Protein AF-A0A535EKN7-F1 (afdb_monomer)

pLDDT: mean 94.99, std 4.55, range [72.5, 98.69]

Mean predicted aligned error: 3.41 Å

Radius of gyration: 17.02 Å; Cα contacts (8 Å, |Δi|>4): 225; chains: 1; bounding box: 40×31×50 Å

Sequence (160 aa):
MCTLQLDAIQGAIDEDFSFVPDDPDANDTFAARSEDVGLSWTLGHVVVHTTASSEESAALALTLARGLAIDGRSRYEVPWERATSAGFARRRIEESRRMRLSMLAAWPEQPHLENFYSPFEDRPAMNAVGRFLSGLAHDTSHLEQMRKIMVQARRRRSAA

Solvent-accessible surface area (backbone atoms only — not comparable to full-atom values): 8686 Å² total; per-residue (Å²): 107,57,65,61,54,52,59,47,52,59,92,55,49,40,69,48,23,68,38,69,47,95,47,95,81,36,67,40,91,79,44,96,44,84,84,47,20,64,48,40,69,22,50,17,34,54,51,32,51,38,39,23,51,29,41,29,22,22,53,52,13,35,40,15,20,71,61,43,83,89,75,88,83,77,65,69,66,62,66,41,90,72,28,46,31,43,70,51,48,53,51,51,43,51,49,38,47,53,52,35,52,51,36,60,70,65,42,51,98,78,48,32,65,86,35,66,48,55,97,47,95,91,47,79,66,34,23,18,67,52,35,35,50,51,16,55,53,51,42,55,71,47,49,59,54,46,39,53,42,46,53,52,44,52,52,53,60,77,73,106

Secondary structure (DSSP, 8-state):
-HHHHHHHTTT--THHHH-----TT---TT-SSGGGTTPPPPHHHHHHHHHHHHHHHHHHHHHHHTTPPP-S-------GGG--SHHHHHHHHHHHHHHHHHHHHTS-SS--TT--B-SSTTSPPB-HHHHHHHHHHHHHHHHHHHHHHHHHHHHHHHT-

Structure (mmCIF, N/CA/C/O backbone):
data_AF-A0A535EKN7-F1
#
_entry.id   AF-A0A535EKN7-F1
#
loop_
_atom_site.group_PDB
_atom_site.id
_atom_site.type_symbol
_atom_site.label_atom_id
_atom_site.label_alt_id
_atom_site.label_comp_id
_atom_site.label_asym_id
_atom_site.label_entity_id
_atom_site.label_seq_id
_atom_site.pdbx_PDB_ins_code
_atom_site.Cartn_x
_atom_site.Cartn_y
_atom_site.Cartn_z
_atom_site.occupancy
_atom_site.B_iso_or_equiv
_atom_site.auth_seq_id
_atom_site.auth_comp_id
_atom_site.auth_asym_id
_atom_site.auth_atom_id
_atom_site.pdbx_PDB_model_num
ATOM 1 N N . MET A 1 1 ? -0.877 -9.099 -0.427 1.00 93.69 1 MET A N 1
ATOM 2 C CA . MET A 1 1 ? -0.984 -7.904 0.441 1.00 93.69 1 MET A CA 1
ATOM 3 C C . MET A 1 1 ? -2.414 -7.468 0.696 1.00 93.69 1 MET A C 1
ATOM 5 O O . MET A 1 1 ? -2.826 -7.559 1.839 1.00 93.69 1 MET A O 1
ATOM 9 N N . CYS A 1 2 ? -3.205 -7.087 -0.313 1.00 97.31 2 CYS A N 1
ATOM 10 C CA . CYS A 1 2 ? -4.580 -6.613 -0.083 1.00 97.31 2 CYS A CA 1
ATOM 11 C C . CYS A 1 2 ? -5.478 -7.593 0.697 1.00 97.31 2 CYS A C 1
ATOM 13 O O . CYS A 1 2 ? -6.316 -7.148 1.463 1.00 97.31 2 CYS A O 1
ATOM 15 N N . THR A 1 3 ? -5.317 -8.914 0.540 1.00 98.19 3 THR A N 1
ATOM 16 C CA . THR A 1 3 ? -6.025 -9.904 1.381 1.00 98.19 3 THR A CA 1
ATOM 17 C C . THR A 1 3 ? -5.706 -9.714 2.863 1.00 98.19 3 THR A C 1
ATOM 19 O O . THR A 1 3 ? -6.617 -9.535 3.655 1.00 98.19 3 THR A O 1
ATOM 22 N N . LEU A 1 4 ? -4.422 -9.602 3.219 1.00 98.25 4 LEU A N 1
ATOM 23 C CA . LEU A 1 4 ? -3.995 -9.371 4.602 1.00 98.25 4 LEU A CA 1
ATOM 24 C C . LEU A 1 4 ? -4.519 -8.042 5.165 1.00 98.25 4 LEU A C 1
ATOM 26 O O . LEU A 1 4 ? -4.825 -7.963 6.349 1.00 98.25 4 LEU A O 1
ATOM 30 N N . GLN A 1 5 ? -4.631 -7.004 4.330 1.00 98.19 5 GLN A N 1
ATOM 31 C CA . GLN A 1 5 ? -5.227 -5.725 4.730 1.00 98.19 5 GLN A CA 1
ATOM 32 C C . GLN A 1 5 ? -6.730 -5.864 5.006 1.00 98.19 5 GLN A C 1
ATOM 34 O O . GLN A 1 5 ? -7.214 -5.323 5.996 1.00 98.19 5 GLN A O 1
ATOM 39 N N . LEU A 1 6 ? -7.465 -6.606 4.167 1.00 98.56 6 LEU A N 1
ATOM 40 C CA . LEU A 1 6 ? -8.886 -6.895 4.396 1.00 98.56 6 LEU A CA 1
ATOM 41 C C . LEU A 1 6 ? -9.096 -7.726 5.664 1.00 98.56 6 LEU A C 1
ATOM 43 O O . LEU A 1 6 ? -9.994 -7.414 6.444 1.00 98.56 6 LEU A O 1
ATOM 47 N N . ASP A 1 7 ? -8.241 -8.723 5.894 1.00 98.44 7 ASP A N 1
ATOM 48 C CA . ASP A 1 7 ? -8.261 -9.544 7.106 1.00 98.44 7 ASP A CA 1
ATOM 49 C C . ASP A 1 7 ? -7.974 -8.690 8.350 1.00 98.44 7 ASP A C 1
ATOM 51 O O . ASP A 1 7 ? -8.643 -8.825 9.375 1.00 98.44 7 ASP A O 1
ATOM 55 N N . ALA A 1 8 ? -7.026 -7.747 8.259 1.00 98.06 8 ALA A N 1
ATOM 56 C CA . ALA A 1 8 ? -6.713 -6.832 9.355 1.00 98.06 8 ALA A CA 1
ATOM 57 C C . ALA A 1 8 ? -7.923 -5.977 9.765 1.00 98.06 8 ALA A C 1
ATOM 59 O O . ALA A 1 8 ? -8.106 -5.736 10.955 1.00 98.06 8 ALA A O 1
ATOM 60 N N . ILE A 1 9 ? -8.775 -5.577 8.813 1.00 97.62 9 ILE A N 1
ATOM 61 C CA . ILE A 1 9 ? -10.002 -4.795 9.065 1.00 97.62 9 ILE A CA 1
ATOM 62 C C . ILE A 1 9 ? -11.269 -5.660 9.159 1.00 97.62 9 ILE A C 1
ATOM 64 O O . ILE A 1 9 ? -12.401 -5.165 9.051 1.00 97.62 9 ILE A O 1
ATOM 68 N N . GLN A 1 10 ? -11.118 -6.971 9.340 1.00 97.44 10 GLN A N 1
ATOM 69 C CA . GLN A 1 10 ? -12.256 -7.864 9.496 1.00 97.44 10 GLN A CA 1
ATOM 70 C C . GLN A 1 10 ? -13.043 -7.514 10.770 1.00 97.44 10 GLN A C 1
ATOM 72 O O . GLN A 1 10 ? -12.485 -7.329 11.857 1.00 97.44 10 GLN A O 1
ATOM 77 N N . GLY A 1 11 ? -14.367 -7.407 10.631 1.00 96.50 11 GLY A N 1
ATOM 78 C CA . GLY A 1 11 ? -15.257 -6.993 11.721 1.00 96.50 11 GLY A CA 1
ATOM 79 C C . GLY A 1 11 ? -15.118 -5.522 12.131 1.00 96.50 11 GLY A C 1
ATOM 80 O O . GLY A 1 11 ? -15.620 -5.150 13.192 1.00 96.50 11 GLY A O 1
ATOM 81 N N . ALA A 1 12 ? -14.428 -4.702 11.328 1.00 97.62 12 ALA A N 1
ATOM 82 C CA . ALA A 1 12 ? -14.416 -3.259 11.518 1.00 97.62 12 ALA A CA 1
ATOM 83 C C . ALA A 1 12 ? -15.781 -2.642 11.171 1.00 97.62 12 ALA A C 1
ATOM 85 O O . ALA A 1 12 ? -16.397 -3.034 10.165 1.00 97.62 12 ALA A O 1
ATOM 86 N N . ILE A 1 13 ? -16.205 -1.685 11.995 1.00 97.44 13 ILE A N 1
ATOM 87 C CA . ILE A 1 13 ? -17.393 -0.831 11.825 1.00 97.44 13 ILE A CA 1
ATOM 88 C C . ILE A 1 13 ? -16.954 0.601 11.505 1.00 97.44 13 ILE A C 1
ATOM 90 O O . ILE A 1 13 ? -15.766 0.909 11.584 1.00 97.44 13 ILE A O 1
ATOM 94 N N . ASP A 1 14 ? -17.884 1.475 11.131 1.00 97.75 14 ASP A N 1
ATOM 95 C CA . ASP A 1 14 ? -17.553 2.820 10.645 1.00 97.75 14 ASP A CA 1
ATOM 96 C C . ASP A 1 14 ? -16.847 3.676 11.712 1.00 97.75 14 ASP A C 1
ATOM 98 O O . ASP A 1 14 ? -15.867 4.359 11.415 1.00 97.75 14 ASP A O 1
ATOM 102 N N . GLU A 1 15 ? -17.241 3.553 12.977 1.00 96.62 15 GLU A N 1
ATOM 103 C CA . GLU A 1 15 ? -16.629 4.254 14.109 1.00 96.62 15 GLU A CA 1
ATOM 104 C C . GLU A 1 15 ? -15.150 3.887 14.329 1.00 96.62 15 GLU A C 1
ATOM 106 O O . GLU A 1 15 ? -14.392 4.688 14.878 1.00 96.62 15 GLU A O 1
ATOM 111 N N . ASP A 1 16 ? -14.701 2.710 13.875 1.00 97.06 16 ASP A N 1
ATOM 112 C CA . ASP A 1 16 ? -13.291 2.309 13.983 1.00 97.06 16 ASP A CA 1
ATOM 113 C C . ASP A 1 16 ? -12.390 3.116 13.030 1.00 97.06 16 ASP A C 1
ATOM 115 O O . ASP A 1 16 ? -11.184 3.219 13.252 1.00 97.06 16 ASP A O 1
ATOM 119 N N . PHE A 1 17 ? -12.956 3.686 11.959 1.00 96.44 17 PHE A N 1
ATOM 120 C CA . PHE A 1 17 ? -12.209 4.431 10.939 1.00 96.44 17 PHE A CA 1
ATOM 121 C C . PHE A 1 17 ? -12.016 5.907 11.285 1.00 96.44 17 PHE A C 1
ATOM 123 O O . PHE A 1 17 ? -11.083 6.532 10.781 1.00 96.44 17 PHE A O 1
ATOM 130 N N . SER A 1 18 ? -12.868 6.452 12.153 1.00 91.88 18 SER A N 1
ATOM 131 C CA . SER A 1 18 ? -12.743 7.803 12.712 1.00 91.88 18 SER A CA 1
ATOM 132 C C . SER A 1 18 ? -12.115 7.818 14.110 1.00 91.88 18 SER A C 1
ATOM 134 O O . SER A 1 18 ? -11.772 8.884 14.619 1.00 91.88 18 SER A O 1
ATOM 136 N N . PHE A 1 19 ? -11.930 6.651 14.733 1.00 94.31 19 PHE A N 1
ATOM 137 C CA . PHE A 1 19 ? -11.179 6.515 15.975 1.00 94.31 19 PHE A CA 1
ATOM 138 C C . PHE A 1 19 ? -9.704 6.896 15.777 1.00 94.31 19 PHE A C 1
ATOM 140 O O . PHE A 1 19 ? -9.007 6.335 14.930 1.00 94.31 19 PHE A O 1
ATOM 147 N N . VAL A 1 20 ? -9.239 7.835 16.602 1.00 95.44 20 VAL A N 1
ATOM 148 C CA . VAL A 1 20 ? -7.828 8.216 16.707 1.00 95.44 20 VAL A CA 1
ATOM 149 C C . VAL A 1 20 ? -7.159 7.281 17.723 1.00 95.44 20 VAL A C 1
ATOM 151 O O . VAL A 1 20 ? -7.564 7.298 18.889 1.00 95.44 20 VAL A O 1
ATOM 154 N N . PRO A 1 21 ? -6.203 6.434 17.304 1.00 95.81 21 PRO A N 1
ATOM 155 C CA . PRO A 1 21 ? -5.497 5.532 18.207 1.00 95.81 21 PRO A CA 1
ATOM 156 C C . PRO A 1 21 ? -4.515 6.300 19.095 1.00 95.81 21 PRO A C 1
ATOM 158 O O . PRO A 1 21 ? -4.049 7.375 18.730 1.00 95.81 21 PRO A O 1
ATOM 161 N N . ASP A 1 22 ? -4.156 5.706 20.229 1.00 94.88 22 ASP A N 1
ATOM 162 C CA . ASP A 1 22 ? -2.976 6.123 20.980 1.00 94.88 22 ASP A CA 1
ATOM 163 C C . ASP A 1 22 ? -1.726 5.593 20.262 1.00 94.88 22 ASP A C 1
ATOM 165 O O . ASP A 1 22 ? -1.551 4.374 20.116 1.00 94.88 22 ASP A O 1
ATOM 169 N N . ASP A 1 23 ? -0.912 6.515 19.752 1.00 93.06 23 ASP A N 1
ATOM 170 C CA . ASP A 1 23 ? 0.352 6.255 19.065 1.00 93.06 23 ASP A CA 1
ATOM 171 C C . ASP A 1 23 ? 1.377 7.322 19.494 1.00 93.06 23 ASP A C 1
ATOM 173 O O . ASP A 1 23 ? 1.467 8.374 18.854 1.00 93.06 23 ASP A O 1
ATOM 177 N N . PRO A 1 24 ? 2.111 7.102 20.603 1.00 90.75 24 PRO A N 1
ATOM 178 C CA . PRO A 1 24 ? 3.064 8.078 21.136 1.00 90.75 24 PRO A CA 1
ATOM 179 C C . PRO A 1 24 ? 4.279 8.292 20.225 1.00 90.75 24 PRO A C 1
ATOM 181 O O . PRO A 1 24 ? 4.994 9.278 20.390 1.00 90.75 24 PRO A O 1
ATOM 184 N N . ASP A 1 25 ? 4.499 7.387 19.268 1.00 89.94 25 ASP A N 1
ATOM 185 C CA . ASP A 1 25 ? 5.594 7.444 18.304 1.00 89.94 25 ASP A CA 1
ATOM 186 C C . ASP A 1 25 ? 5.158 8.086 16.969 1.00 89.94 25 ASP A C 1
ATOM 188 O O . ASP A 1 25 ? 5.925 8.083 16.001 1.00 89.94 25 ASP A O 1
ATOM 192 N N . ALA A 1 26 ? 3.937 8.637 16.892 1.00 90.38 26 ALA A N 1
ATOM 193 C CA . ALA A 1 26 ? 3.419 9.289 15.693 1.00 90.38 26 ALA A CA 1
ATOM 194 C C . ALA A 1 26 ? 4.314 10.467 15.269 1.00 90.38 26 ALA A C 1
ATOM 196 O O . ALA A 1 26 ? 4.426 11.478 15.963 1.00 90.38 26 ALA A O 1
ATOM 197 N N . ASN A 1 27 ? 4.959 10.322 14.111 1.00 91.00 27 ASN A N 1
ATOM 198 C CA . ASN A 1 27 ? 5.859 11.318 13.544 1.00 91.00 27 ASN A CA 1
ATOM 199 C C . ASN A 1 27 ? 5.927 11.172 12.014 1.00 91.00 27 ASN A C 1
ATOM 201 O O . ASN A 1 27 ? 6.823 10.517 11.474 1.00 91.00 27 ASN A O 1
ATOM 205 N N . ASP A 1 28 ? 4.970 11.769 11.308 1.00 88.31 28 ASP A N 1
ATOM 206 C CA . ASP A 1 28 ? 4.970 11.854 9.850 1.00 88.31 28 ASP A CA 1
ATOM 207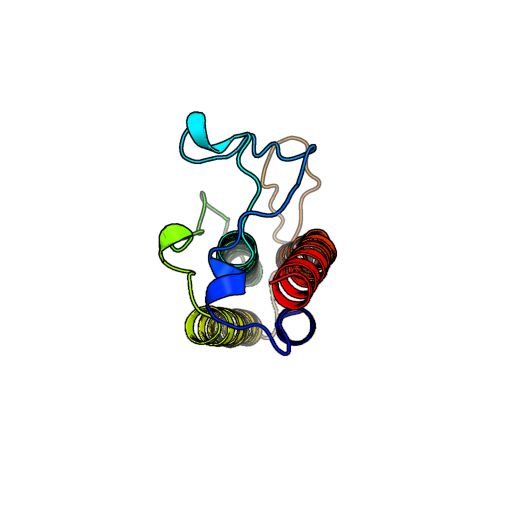 C C . ASP A 1 28 ? 5.695 13.121 9.380 1.00 88.31 28 ASP A C 1
ATOM 209 O O . ASP A 1 28 ? 5.107 14.185 9.183 1.00 88.31 28 ASP A O 1
ATOM 213 N N . THR A 1 29 ? 7.001 13.001 9.145 1.00 87.31 29 THR A N 1
ATOM 214 C CA . THR A 1 29 ? 7.830 14.098 8.618 1.00 87.31 29 THR A CA 1
ATOM 215 C C . THR A 1 29 ? 7.461 14.524 7.193 1.00 87.31 29 THR A C 1
ATOM 217 O O . THR A 1 29 ? 8.007 15.509 6.696 1.00 87.31 29 THR A O 1
ATOM 220 N N . PHE A 1 30 ? 6.578 13.785 6.516 1.00 83.56 30 PHE A N 1
ATOM 221 C CA . PHE A 1 30 ? 6.114 14.060 5.156 1.00 83.56 30 PHE A CA 1
ATOM 222 C C . PHE A 1 30 ? 4.654 14.521 5.105 1.00 83.56 30 PHE A C 1
ATOM 224 O O . PHE A 1 30 ? 4.087 14.612 4.010 1.00 83.56 30 PHE A O 1
ATOM 231 N N . ALA A 1 31 ? 4.063 14.836 6.260 1.00 83.94 31 ALA A N 1
ATOM 232 C CA . ALA A 1 31 ? 2.699 15.319 6.353 1.00 83.94 31 ALA A CA 1
ATOM 233 C C . ALA A 1 31 ? 2.475 16.555 5.464 1.00 83.94 31 ALA A C 1
ATOM 235 O O . ALA A 1 31 ? 3.306 17.463 5.386 1.00 83.94 31 ALA A O 1
ATOM 236 N N . ALA A 1 32 ? 1.315 16.612 4.803 1.00 83.06 32 ALA A N 1
ATOM 237 C CA . ALA A 1 32 ? 0.970 17.722 3.911 1.00 83.06 32 ALA A CA 1
ATOM 238 C C . ALA A 1 32 ? 0.848 19.065 4.653 1.00 83.06 32 ALA A C 1
ATOM 240 O O . ALA A 1 32 ? 1.059 20.124 4.060 1.00 83.06 32 ALA A O 1
ATOM 241 N N . ARG A 1 33 ? 0.507 19.021 5.945 1.00 85.62 33 ARG A N 1
ATOM 242 C CA . ARG A 1 33 ? 0.433 20.180 6.836 1.00 85.62 33 ARG A CA 1
ATOM 243 C C . ARG A 1 33 ? 1.344 19.948 8.033 1.00 85.62 33 ARG A C 1
ATOM 245 O O . ARG A 1 33 ? 1.367 18.857 8.592 1.00 85.62 33 ARG A O 1
ATOM 252 N N . SER A 1 34 ? 2.041 20.991 8.477 1.00 87.44 34 SER A N 1
ATOM 253 C CA . SER A 1 34 ? 2.949 20.903 9.630 1.00 87.44 34 SER A CA 1
ATOM 254 C C . SER A 1 34 ? 2.240 20.535 10.938 1.00 87.44 34 SER A C 1
ATOM 256 O O . SER A 1 34 ? 2.854 19.957 11.825 1.00 87.44 34 SER A O 1
ATOM 258 N N . GLU A 1 35 ? 0.953 20.864 11.060 1.00 87.69 35 GLU A N 1
ATOM 259 C CA . GLU A 1 35 ? 0.115 20.500 12.210 1.00 87.69 35 GLU A CA 1
ATOM 260 C C . GLU A 1 35 ? -0.195 18.996 12.290 1.00 87.69 35 GLU A C 1
ATOM 262 O O . GLU A 1 35 ? -0.484 18.497 13.374 1.00 87.69 35 GLU A O 1
ATOM 267 N N . ASP A 1 36 ? -0.071 18.265 11.177 1.00 86.81 36 ASP A N 1
ATOM 268 C CA . ASP A 1 36 ? -0.387 16.835 11.101 1.00 86.81 36 ASP A CA 1
ATOM 269 C C . ASP A 1 36 ? 0.825 15.932 11.403 1.00 86.81 36 ASP A C 1
ATOM 271 O O . ASP A 1 36 ? 0.670 14.718 11.490 1.00 86.81 36 ASP A O 1
ATOM 275 N N . VAL A 1 37 ? 2.031 16.487 11.586 1.00 89.00 37 VAL A N 1
ATOM 276 C CA . VAL A 1 37 ? 3.267 15.695 11.772 1.00 89.00 37 VAL A CA 1
ATOM 277 C C . VAL A 1 37 ? 3.166 14.751 12.975 1.00 89.00 37 VAL A C 1
ATOM 279 O O . VAL A 1 37 ? 3.552 13.592 12.883 1.00 89.00 37 VAL A O 1
ATOM 282 N N . GLY A 1 38 ? 2.619 15.222 14.098 1.00 89.69 38 GLY A N 1
ATOM 283 C CA . GLY A 1 38 ? 2.426 14.412 15.309 1.00 89.69 38 GLY A CA 1
ATOM 284 C C . GLY A 1 38 ? 1.079 13.687 15.376 1.00 89.69 38 GLY A C 1
ATOM 285 O O . GLY A 1 38 ? 0.698 13.212 16.444 1.00 89.69 38 GLY A O 1
ATOM 286 N N . LEU A 1 39 ? 0.302 13.669 14.287 1.00 90.44 39 LEU A N 1
ATOM 287 C CA . LEU A 1 39 ? -1.047 13.115 14.292 1.00 90.44 39 LEU A CA 1
ATOM 288 C C . LEU A 1 39 ? -1.000 11.587 14.233 1.00 90.44 39 LEU A C 1
ATOM 290 O O . LEU A 1 39 ? -0.517 11.002 13.265 1.00 90.44 39 LEU A O 1
ATOM 294 N N . SER A 1 40 ? -1.579 10.928 15.236 1.00 94.88 40 SER A N 1
ATOM 295 C CA . SER A 1 40 ? -1.789 9.481 15.206 1.00 94.88 40 SER A CA 1
ATOM 296 C C . SER A 1 40 ? -2.747 9.115 14.070 1.00 94.88 40 SER A C 1
ATOM 298 O O . SER A 1 40 ? -3.888 9.582 14.006 1.00 94.88 40 SER A O 1
ATOM 300 N N . TRP A 1 41 ? -2.287 8.277 13.145 1.00 96.31 41 TRP A N 1
ATOM 301 C CA . TRP A 1 41 ? -3.067 7.917 11.964 1.00 96.31 41 TRP A CA 1
ATOM 302 C C . TRP A 1 41 ? -4.265 7.040 12.323 1.00 96.31 41 TRP A C 1
ATOM 304 O O . TRP A 1 41 ? -4.123 5.981 12.935 1.00 96.31 41 TRP A O 1
ATOM 314 N N . THR A 1 42 ? -5.456 7.441 11.878 1.00 97.12 42 THR A N 1
ATOM 315 C CA . THR A 1 42 ? -6.647 6.589 11.963 1.00 97.12 42 THR A CA 1
ATOM 316 C C . THR A 1 42 ? -6.514 5.376 11.043 1.00 97.12 42 THR A C 1
ATOM 318 O O . THR A 1 42 ? -5.702 5.354 10.112 1.00 97.12 42 THR A O 1
ATOM 321 N N . LEU A 1 43 ? -7.373 4.369 11.231 1.00 97.75 43 LEU A N 1
ATOM 322 C CA . LEU A 1 43 ? -7.415 3.227 10.316 1.00 97.75 43 LEU A CA 1
ATOM 323 C C . LEU A 1 43 ? -7.686 3.663 8.865 1.00 97.75 43 LEU A C 1
ATOM 325 O O . LEU A 1 43 ? -7.110 3.101 7.932 1.00 97.75 43 LEU A O 1
ATOM 329 N N . GLY A 1 44 ? -8.534 4.680 8.677 1.00 97.44 44 GLY A N 1
ATOM 330 C CA . GLY A 1 44 ? -8.816 5.272 7.372 1.00 97.44 44 GLY A CA 1
ATOM 331 C C . GLY A 1 44 ? -7.577 5.871 6.715 1.00 97.44 44 GLY A C 1
ATOM 332 O O . GLY A 1 44 ? -7.327 5.605 5.537 1.00 97.44 44 GLY A O 1
ATOM 333 N N . HIS A 1 45 ? -6.774 6.604 7.490 1.00 97.06 45 HIS A N 1
ATOM 334 C CA . HIS A 1 45 ? -5.520 7.196 7.029 1.00 97.06 45 HIS A CA 1
ATOM 335 C C . HIS A 1 45 ? -4.542 6.118 6.545 1.00 97.06 45 HIS A C 1
ATOM 337 O O . HIS A 1 45 ? -4.099 6.152 5.397 1.00 97.06 45 HIS A O 1
ATOM 343 N N . VAL A 1 46 ? -4.303 5.077 7.350 1.00 97.38 46 VAL A N 1
ATOM 344 C CA . VAL A 1 46 ? -3.403 3.978 6.955 1.00 97.38 46 VAL A CA 1
ATOM 345 C C . VAL A 1 46 ? -3.871 3.303 5.653 1.00 97.38 46 VAL A C 1
ATOM 347 O O . VAL A 1 46 ? -3.054 2.957 4.795 1.00 97.38 46 VAL A O 1
ATOM 350 N N . VAL A 1 47 ? -5.185 3.134 5.457 1.00 98.00 47 VAL A N 1
ATOM 351 C CA . VAL A 1 47 ? -5.740 2.533 4.231 1.00 98.00 47 VAL A CA 1
ATOM 352 C C . VAL A 1 47 ? -5.482 3.399 2.998 1.00 98.00 47 VAL A C 1
ATOM 354 O O . VAL A 1 47 ? -5.014 2.873 1.984 1.00 98.00 47 VAL A O 1
ATOM 357 N N . VAL A 1 48 ? -5.771 4.704 3.040 1.00 97.38 48 VAL A N 1
ATOM 358 C CA . VAL A 1 48 ? -5.553 5.572 1.866 1.00 97.38 48 VAL A CA 1
ATOM 359 C C . VAL A 1 48 ? -4.068 5.715 1.538 1.00 97.38 48 VAL A C 1
ATOM 361 O O . VAL A 1 48 ? -3.703 5.646 0.363 1.00 97.38 48 VAL A O 1
ATOM 364 N N . HIS A 1 49 ? -3.217 5.770 2.561 1.00 96.88 49 HIS A N 1
ATOM 365 C CA . HIS A 1 49 ? -1.775 5.893 2.408 1.00 96.88 49 HIS A CA 1
ATOM 366 C C . HIS A 1 49 ? -1.134 4.667 1.756 1.00 96.88 49 HIS A C 1
ATOM 368 O O . HIS A 1 49 ? -0.399 4.762 0.765 1.00 96.88 49 HIS A O 1
ATOM 374 N N . THR A 1 50 ? -1.422 3.481 2.298 1.00 97.38 50 THR A N 1
ATOM 375 C CA . THR A 1 50 ? -0.842 2.226 1.802 1.00 97.38 50 THR A CA 1
ATOM 376 C C . THR A 1 50 ? -1.301 1.925 0.380 1.00 97.38 50 THR A C 1
ATOM 378 O O . THR A 1 50 ? -0.480 1.607 -0.483 1.00 97.38 50 THR A O 1
ATOM 381 N N . THR A 1 51 ? -2.593 2.110 0.093 1.00 97.94 51 THR A N 1
ATOM 382 C CA . THR A 1 51 ? -3.136 1.896 -1.254 1.00 97.94 51 THR A CA 1
ATOM 383 C C . THR A 1 51 ? -2.520 2.848 -2.282 1.00 97.94 51 THR A C 1
ATOM 385 O O . THR A 1 51 ? -2.032 2.374 -3.310 1.00 97.94 51 THR A O 1
ATOM 388 N N . ALA A 1 52 ? -2.417 4.148 -1.982 1.00 97.56 52 ALA A N 1
ATOM 389 C CA . ALA A 1 52 ? -1.786 5.126 -2.872 1.00 97.56 52 ALA A CA 1
ATOM 390 C C . ALA A 1 52 ? -0.290 4.838 -3.111 1.00 97.56 52 ALA A C 1
ATOM 392 O O . ALA A 1 52 ? 0.193 4.897 -4.244 1.00 97.56 52 ALA A O 1
ATOM 393 N N . SER A 1 53 ? 0.450 4.473 -2.060 1.00 96.56 53 SER A N 1
ATOM 394 C CA . SER A 1 53 ? 1.884 4.151 -2.144 1.00 96.56 53 SER A CA 1
ATOM 395 C C . SER A 1 53 ? 2.162 2.910 -3.000 1.00 96.56 53 SER A C 1
ATOM 397 O O . SER A 1 53 ? 3.109 2.874 -3.799 1.00 96.56 53 SER A O 1
ATOM 399 N N . SER A 1 54 ? 1.325 1.884 -2.859 1.00 97.38 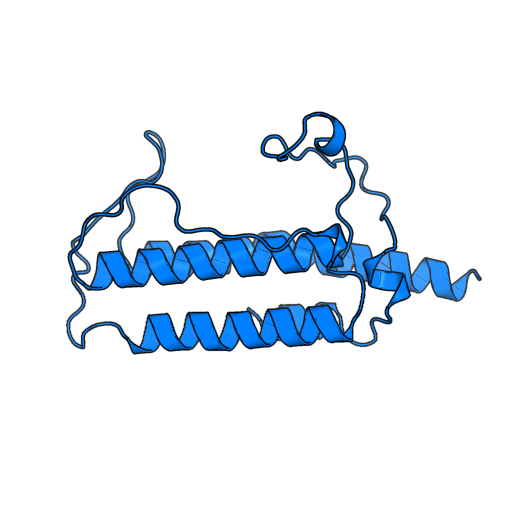54 SER A N 1
ATOM 400 C CA . SER A 1 54 ? 1.431 0.654 -3.640 1.00 97.38 54 SER A CA 1
ATOM 401 C C . SER A 1 54 ? 0.995 0.822 -5.093 1.00 97.38 54 SER A C 1
ATOM 403 O O . SER A 1 54 ? 1.587 0.207 -5.980 1.00 97.38 54 SER A O 1
ATOM 405 N N . GLU A 1 55 ? -0.008 1.656 -5.357 1.00 98.31 55 GLU A N 1
ATOM 406 C CA . GLU A 1 55 ? -0.434 1.996 -6.719 1.00 98.31 55 GLU A CA 1
ATOM 407 C C . GLU A 1 55 ? 0.634 2.777 -7.473 1.00 98.31 55 GLU A C 1
ATOM 409 O O . GLU A 1 55 ? 0.970 2.398 -8.592 1.00 98.31 55 GLU A O 1
ATOM 414 N N . GLU A 1 56 ? 1.232 3.793 -6.847 1.00 97.50 56 GLU A N 1
ATOM 415 C CA . GLU A 1 56 ? 2.376 4.508 -7.423 1.00 97.50 56 GLU A CA 1
ATOM 416 C C . GLU A 1 56 ? 3.520 3.536 -7.733 1.00 97.50 56 GLU A C 1
ATOM 418 O O . GLU A 1 56 ? 4.107 3.567 -8.813 1.00 97.50 56 GLU A O 1
ATOM 423 N N . SER A 1 57 ? 3.828 2.629 -6.803 1.00 97.31 57 SER A N 1
ATOM 424 C CA . SER A 1 57 ? 4.886 1.638 -7.012 1.00 97.31 57 SER A CA 1
ATOM 425 C C . SER A 1 57 ? 4.589 0.720 -8.202 1.00 97.31 57 SER A C 1
ATOM 427 O O . SER A 1 57 ? 5.494 0.435 -8.984 1.00 97.31 57 SER A O 1
ATOM 429 N N . ALA A 1 58 ? 3.336 0.297 -8.384 1.00 98.19 58 ALA A N 1
ATOM 430 C CA . ALA A 1 58 ? 2.926 -0.516 -9.527 1.00 98.19 58 ALA A CA 1
ATOM 431 C C . ALA A 1 58 ? 2.959 0.262 -10.854 1.00 98.19 58 ALA A C 1
ATOM 433 O O . ALA A 1 58 ? 3.425 -0.275 -11.860 1.00 98.19 58 ALA A O 1
ATOM 434 N N . ALA A 1 59 ? 2.527 1.526 -10.853 1.00 97.81 59 ALA A N 1
ATOM 435 C CA . ALA A 1 59 ? 2.553 2.390 -12.030 1.00 97.81 59 ALA A CA 1
ATOM 436 C C . ALA A 1 59 ? 3.991 2.653 -12.500 1.00 97.81 59 ALA A C 1
ATOM 438 O O . ALA A 1 59 ? 4.314 2.463 -13.670 1.00 97.81 59 ALA A O 1
ATOM 439 N N . LEU A 1 60 ? 4.882 3.006 -11.572 1.00 97.44 60 LEU A N 1
ATOM 440 C CA . LEU A 1 60 ? 6.295 3.228 -11.870 1.00 97.44 60 LEU A CA 1
ATOM 441 C C . LEU A 1 60 ? 7.002 1.943 -12.318 1.00 97.44 60 LEU A C 1
ATOM 443 O O . LEU A 1 60 ? 7.839 1.981 -13.217 1.00 97.44 60 LEU A O 1
ATOM 447 N N . ALA A 1 61 ? 6.644 0.795 -11.740 1.00 97.81 61 ALA A N 1
ATOM 448 C CA . ALA A 1 61 ? 7.169 -0.489 -12.184 1.00 97.81 61 ALA A CA 1
ATOM 449 C C . ALA A 1 61 ? 6.759 -0.820 -13.629 1.00 97.81 61 ALA A C 1
ATOM 451 O O . ALA A 1 61 ? 7.595 -1.277 -14.405 1.00 97.81 61 ALA A O 1
ATOM 452 N N . LEU A 1 62 ? 5.510 -0.533 -14.016 1.00 98.25 62 LEU A N 1
ATOM 453 C CA . LEU A 1 62 ? 5.054 -0.658 -15.404 1.00 98.25 62 LEU A CA 1
ATOM 454 C C . LEU A 1 62 ? 5.840 0.270 -16.348 1.00 98.25 62 LEU A C 1
ATOM 456 O O . LEU A 1 62 ? 6.243 -0.164 -17.426 1.00 98.25 62 LEU A O 1
ATOM 460 N N . THR A 1 63 ? 6.098 1.519 -15.949 1.00 98.00 63 THR A N 1
ATOM 461 C CA . THR A 1 63 ? 6.938 2.453 -16.722 1.00 98.00 63 THR A CA 1
ATOM 462 C C . THR A 1 63 ? 8.330 1.870 -16.974 1.00 98.00 63 THR A C 1
ATOM 464 O O . THR A 1 63 ? 8.770 1.805 -18.124 1.00 98.00 63 THR A O 1
ATOM 467 N N . LEU A 1 64 ? 8.986 1.359 -15.926 1.00 98.06 64 LEU A N 1
ATOM 468 C CA . LEU A 1 64 ? 10.308 0.739 -16.045 1.00 98.06 64 LEU A CA 1
ATOM 469 C C . LEU A 1 64 ? 10.287 -0.509 -16.929 1.00 98.06 64 LEU A C 1
ATOM 471 O O . LEU A 1 64 ? 11.158 -0.653 -17.784 1.00 98.06 64 LEU A O 1
ATOM 475 N N . ALA A 1 65 ? 9.278 -1.375 -16.771 1.00 98.50 65 ALA A N 1
ATOM 476 C CA . ALA A 1 65 ? 9.125 -2.606 -17.550 1.00 98.50 65 ALA A CA 1
ATOM 477 C C . ALA A 1 65 ? 9.003 -2.338 -19.059 1.00 98.50 65 ALA A C 1
ATOM 479 O O . ALA A 1 65 ? 9.393 -3.176 -19.869 1.00 98.50 65 ALA A O 1
ATOM 480 N N . ARG A 1 66 ? 8.505 -1.155 -19.440 1.00 98.00 66 ARG A N 1
ATOM 481 C CA . ARG A 1 66 ? 8.418 -0.678 -20.828 1.00 98.00 66 ARG A CA 1
ATOM 482 C C . ARG A 1 66 ? 9.693 0.013 -21.330 1.00 98.00 66 ARG A C 1
ATOM 484 O O . ARG A 1 66 ? 9.688 0.528 -22.442 1.00 98.00 66 ARG A O 1
ATOM 491 N N . GLY A 1 67 ? 10.758 0.046 -20.528 1.00 97.44 67 GLY A N 1
ATOM 492 C CA . GLY A 1 67 ? 12.037 0.665 -20.889 1.00 97.44 67 GLY A CA 1
ATOM 493 C C . GLY A 1 67 ? 12.038 2.193 -20.810 1.00 97.44 67 GLY A C 1
ATOM 494 O O . GLY A 1 67 ? 12.906 2.829 -21.398 1.00 97.44 67 GLY A O 1
ATOM 495 N N . LEU A 1 68 ? 11.064 2.795 -20.119 1.00 97.06 68 LEU A N 1
ATOM 496 C CA . LEU A 1 68 ? 10.954 4.246 -19.988 1.00 97.06 68 LEU A CA 1
ATOM 497 C C . LEU A 1 68 ? 11.580 4.729 -18.677 1.00 97.06 68 LEU A C 1
ATOM 499 O O . LEU A 1 68 ? 11.534 4.035 -17.658 1.00 97.06 68 LEU A O 1
ATOM 503 N N . ALA A 1 69 ? 12.140 5.938 -18.701 1.00 95.31 69 ALA A N 1
ATOM 504 C CA . ALA A 1 69 ? 12.599 6.612 -17.494 1.00 95.31 69 ALA A CA 1
ATOM 505 C C . ALA A 1 69 ? 11.408 6.991 -16.597 1.00 95.31 69 ALA A C 1
ATOM 507 O O . ALA A 1 69 ? 10.312 7.284 -17.082 1.00 95.31 69 ALA A O 1
ATOM 508 N N . ILE A 1 70 ? 11.635 6.997 -15.284 1.00 94.56 70 ILE A N 1
ATOM 509 C CA . ILE A 1 70 ? 10.687 7.555 -14.318 1.00 94.56 70 ILE A CA 1
ATOM 510 C C . ILE A 1 70 ? 10.954 9.050 -14.194 1.00 94.56 70 ILE A C 1
ATOM 512 O O . ILE A 1 70 ? 12.091 9.452 -13.953 1.00 94.56 70 ILE A O 1
ATOM 516 N N . ASP A 1 71 ? 9.892 9.843 -14.291 1.00 88.19 71 ASP A N 1
ATOM 517 C CA . ASP A 1 71 ? 9.918 11.274 -14.015 1.00 88.19 71 ASP A CA 1
ATOM 518 C C . ASP A 1 71 ? 8.899 11.617 -12.921 1.00 88.19 71 ASP A C 1
ATOM 520 O O . ASP A 1 71 ? 7.722 11.258 -13.010 1.00 88.19 71 ASP A O 1
ATOM 524 N N . GLY A 1 72 ? 9.372 12.289 -11.872 1.00 86.38 72 GLY A N 1
ATOM 525 C CA . GLY A 1 72 ? 8.555 12.776 -10.763 1.00 86.38 72 GLY A CA 1
ATOM 526 C C . GLY A 1 72 ? 7.778 11.717 -9.964 1.00 86.38 72 GLY A C 1
ATOM 527 O O . GLY A 1 72 ? 8.053 10.514 -9.981 1.00 86.38 72 GLY A O 1
ATOM 528 N N . ARG A 1 73 ? 6.794 12.208 -9.198 1.00 86.69 73 ARG A N 1
ATOM 529 C CA . ARG A 1 73 ? 5.841 11.390 -8.429 1.00 86.69 73 ARG A CA 1
ATOM 530 C C . ARG A 1 73 ? 4.603 11.101 -9.269 1.00 86.69 73 ARG A C 1
ATOM 532 O O . ARG A 1 73 ? 4.107 11.980 -9.965 1.00 86.69 73 ARG A O 1
ATOM 539 N N . SER A 1 74 ? 4.057 9.896 -9.124 1.00 88.56 74 SER A N 1
ATOM 540 C CA . SER A 1 74 ? 2.790 9.494 -9.765 1.00 88.56 74 SER A CA 1
ATOM 541 C C . SER A 1 74 ? 1.706 9.115 -8.751 1.00 88.56 74 SER A C 1
ATOM 543 O O . SER A 1 74 ? 0.701 8.495 -9.095 1.00 88.56 74 SER A O 1
ATOM 545 N N . ARG A 1 75 ? 1.896 9.498 -7.483 1.00 90.50 75 ARG A N 1
ATOM 546 C CA . ARG A 1 75 ? 0.931 9.272 -6.406 1.00 90.50 75 ARG A CA 1
ATOM 547 C C . ARG A 1 75 ? -0.174 10.318 -6.397 1.00 90.50 75 ARG A C 1
ATOM 549 O O . ARG A 1 75 ? 0.096 11.512 -6.306 1.00 90.50 75 ARG A O 1
ATOM 556 N N . TYR A 1 76 ? -1.406 9.835 -6.326 1.00 90.31 76 TYR A N 1
ATOM 557 C CA . TYR A 1 76 ? -2.533 10.582 -5.787 1.00 90.31 76 TYR A CA 1
ATOM 558 C C . TYR A 1 76 ? -3.061 9.840 -4.559 1.00 90.31 76 TYR A C 1
ATOM 560 O O . TYR A 1 7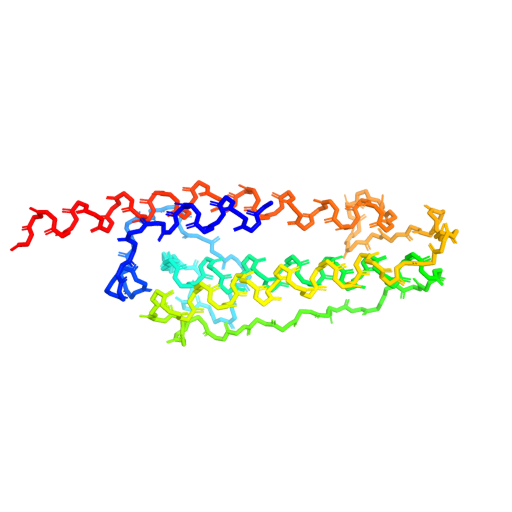6 ? -3.412 8.664 -4.643 1.00 90.31 76 TYR A O 1
ATOM 568 N N . GLU A 1 77 ? -3.091 10.522 -3.419 1.00 92.38 77 GLU A N 1
ATOM 569 C CA . GLU A 1 77 ? -3.632 9.983 -2.176 1.00 92.38 77 GLU A CA 1
ATOM 570 C C . GLU A 1 77 ? -5.001 10.607 -1.910 1.00 92.38 77 GLU A C 1
ATOM 572 O O . GLU A 1 77 ? -5.175 11.823 -1.995 1.00 92.38 77 GLU A O 1
ATOM 577 N N . VAL A 1 78 ? -5.999 9.763 -1.639 1.00 93.50 78 VAL A N 1
ATOM 578 C CA . VAL A 1 78 ? -7.336 10.248 -1.282 1.00 93.50 78 VAL A CA 1
ATOM 579 C C . VAL A 1 78 ? -7.243 10.914 0.095 1.00 93.50 78 VAL A C 1
ATOM 581 O O . VAL A 1 78 ? -6.691 10.276 0.989 1.00 93.50 78 VAL A O 1
ATOM 584 N N . PRO A 1 79 ? -7.806 12.124 0.303 1.00 93.56 79 PRO A N 1
ATOM 585 C CA . PRO A 1 79 ? -7.794 12.772 1.615 1.00 93.56 79 PRO A CA 1
ATOM 586 C C . PRO A 1 79 ? -8.332 11.837 2.701 1.00 93.56 79 PRO A C 1
ATOM 588 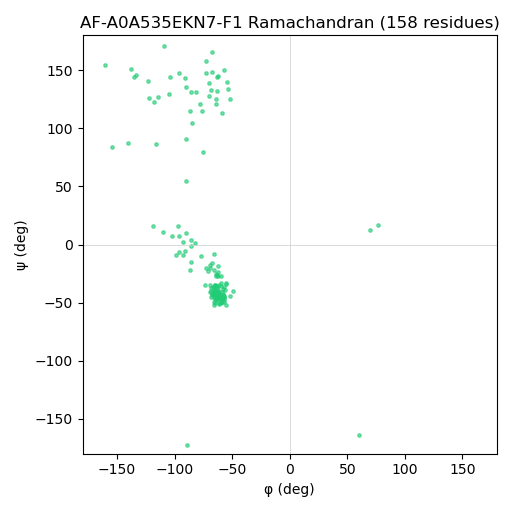O O . PRO A 1 79 ? -9.430 11.280 2.553 1.00 93.56 79 PRO A O 1
ATOM 591 N N . TRP A 1 80 ? -7.548 11.625 3.757 1.00 93.19 80 TRP A N 1
ATOM 592 C CA . TRP A 1 80 ? -7.826 10.621 4.784 1.00 93.19 80 TRP A CA 1
ATOM 593 C C . TRP A 1 80 ? -9.117 10.920 5.553 1.00 93.19 80 TRP A C 1
ATOM 595 O O . TRP A 1 80 ? -9.797 9.997 5.997 1.00 93.19 80 TRP A O 1
ATOM 605 N N . GLU A 1 81 ? -9.531 12.186 5.614 1.00 93.31 81 GLU A N 1
ATOM 606 C CA . GLU A 1 81 ? -10.779 12.656 6.221 1.00 93.31 81 GLU A CA 1
ATOM 607 C C . GLU A 1 81 ? -12.019 12.084 5.520 1.00 93.31 81 GLU A C 1
ATOM 609 O O . GLU A 1 81 ? -13.116 12.082 6.075 1.00 93.31 81 GLU A O 1
ATOM 614 N N . ARG A 1 82 ? -11.864 11.577 4.289 1.00 94.44 82 ARG A N 1
ATOM 615 C CA . ARG A 1 82 ? -12.932 10.893 3.546 1.00 94.44 82 ARG A CA 1
ATOM 616 C C . ARG A 1 82 ? -13.028 9.404 3.879 1.00 94.44 82 ARG A C 1
ATOM 618 O O . ARG A 1 82 ? -14.025 8.771 3.531 1.00 94.44 82 ARG A O 1
ATOM 625 N N . ALA A 1 83 ? -12.011 8.826 4.515 1.00 95.69 83 ALA A N 1
ATOM 626 C CA . ALA A 1 83 ? -11.895 7.394 4.764 1.00 95.69 83 ALA A CA 1
ATOM 627 C C . ALA A 1 83 ? -12.527 6.982 6.103 1.00 95.69 83 ALA A C 1
ATOM 629 O O . ALA A 1 83 ? -11.886 6.350 6.933 1.00 95.69 83 ALA A O 1
ATOM 630 N N . THR A 1 84 ? -13.798 7.331 6.309 1.00 95.81 84 THR A N 1
ATOM 631 C CA . THR A 1 84 ? -14.488 7.238 7.612 1.00 95.81 84 THR A CA 1
ATOM 632 C C . THR A 1 84 ? -15.429 6.042 7.759 1.00 95.81 84 THR A C 1
ATOM 634 O O . THR A 1 84 ? -16.155 5.962 8.742 1.00 95.81 84 THR A O 1
ATOM 637 N N . SER A 1 85 ? -15.458 5.114 6.797 1.00 97.69 85 SER A N 1
ATOM 638 C CA . SER A 1 85 ? -16.348 3.945 6.852 1.00 97.69 85 SER A CA 1
ATOM 639 C C . SER A 1 85 ? -15.664 2.656 6.421 1.00 97.69 85 SER A C 1
ATOM 641 O O . SER A 1 85 ? -14.803 2.634 5.532 1.00 97.69 85 SER A O 1
ATOM 643 N N . ALA A 1 86 ? -16.135 1.545 6.980 1.00 97.69 86 ALA A N 1
ATOM 644 C CA . ALA A 1 86 ? -15.666 0.213 6.633 1.00 97.69 86 ALA A CA 1
ATOM 645 C C . ALA A 1 86 ? -16.002 -0.136 5.175 1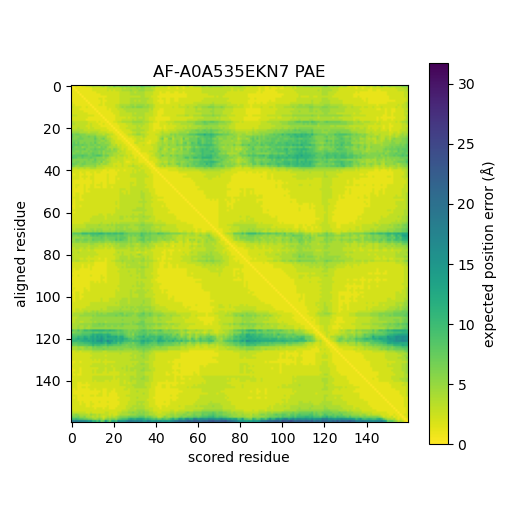.00 97.69 86 ALA A C 1
ATOM 647 O O . ALA A 1 86 ? -15.223 -0.791 4.478 1.00 97.69 86 ALA A O 1
ATOM 648 N N . GLY A 1 87 ? -17.152 0.341 4.688 1.00 98.19 87 GLY A N 1
ATOM 649 C CA . GLY A 1 87 ? -17.544 0.215 3.286 1.00 98.19 87 GLY A CA 1
ATOM 650 C C . GLY A 1 87 ? -16.585 0.940 2.337 1.00 98.19 87 GLY A C 1
ATOM 651 O O . GLY A 1 87 ? -16.199 0.369 1.314 1.00 98.19 87 GLY A O 1
ATOM 652 N N . PHE A 1 88 ? -16.172 2.168 2.672 1.00 97.81 88 PH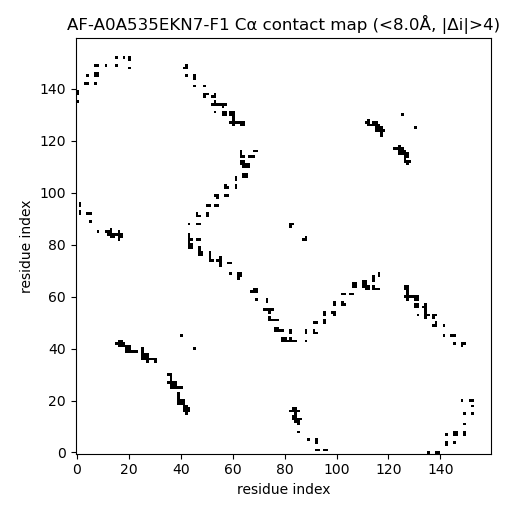E A N 1
ATOM 653 C CA . PHE A 1 88 ? -15.174 2.907 1.893 1.00 97.81 88 PHE A CA 1
ATOM 654 C C . PHE A 1 88 ? -13.840 2.159 1.855 1.00 97.81 88 PHE A C 1
ATOM 656 O O . PHE A 1 88 ? -13.319 1.900 0.770 1.00 97.81 88 PHE A O 1
ATOM 663 N N . ALA A 1 89 ? -13.321 1.752 3.015 1.00 98.00 89 ALA A N 1
ATOM 664 C CA . ALA A 1 89 ? -12.013 1.113 3.108 1.00 98.00 89 ALA A CA 1
ATOM 665 C C . ALA A 1 89 ? -11.931 -0.199 2.315 1.00 98.00 89 ALA A C 1
ATOM 667 O O . ALA A 1 89 ? -10.984 -0.402 1.556 1.00 98.00 89 ALA A O 1
ATOM 668 N N . ARG A 1 90 ? -12.951 -1.065 2.413 1.00 98.56 90 ARG A N 1
ATOM 669 C CA . ARG A 1 90 ? -12.997 -2.324 1.645 1.00 98.56 90 ARG A CA 1
ATOM 670 C C . ARG A 1 90 ? -12.988 -2.069 0.140 1.00 98.56 90 ARG A C 1
ATOM 672 O O . ARG A 1 90 ? -12.209 -2.696 -0.575 1.00 98.56 90 ARG A O 1
ATOM 679 N N . ARG A 1 91 ? -13.801 -1.117 -0.338 1.00 98.38 91 ARG A N 1
ATOM 680 C CA . ARG A 1 91 ? -13.806 -0.730 -1.759 1.00 98.38 91 ARG A CA 1
ATOM 681 C C . ARG A 1 91 ? -12.456 -0.171 -2.193 1.00 98.38 91 ARG A C 1
ATOM 683 O O . ARG A 1 91 ? -11.969 -0.565 -3.243 1.00 98.38 91 ARG A O 1
ATOM 690 N N . ARG A 1 92 ? -11.834 0.682 -1.375 1.00 98.06 92 ARG A N 1
ATOM 691 C CA . ARG A 1 92 ? -10.529 1.279 -1.673 1.00 98.06 92 ARG A CA 1
ATOM 692 C C . ARG A 1 92 ? -9.424 0.225 -1.792 1.00 98.06 92 ARG A C 1
ATOM 694 O O . ARG A 1 92 ? -8.621 0.304 -2.720 1.00 98.06 92 ARG A O 1
ATOM 701 N N . ILE A 1 93 ? -9.403 -0.769 -0.899 1.00 98.56 93 ILE A N 1
ATOM 702 C CA . ILE A 1 93 ? -8.431 -1.876 -0.925 1.00 98.56 93 ILE A CA 1
ATOM 703 C C . ILE A 1 93 ? -8.652 -2.783 -2.145 1.00 98.56 93 ILE A C 1
ATOM 705 O O . ILE A 1 93 ? -7.687 -3.158 -2.811 1.00 98.56 93 ILE A O 1
ATOM 709 N N . GLU A 1 94 ? -9.901 -3.126 -2.470 1.00 98.69 94 GLU A N 1
ATOM 710 C CA . GLU A 1 94 ? -10.210 -3.947 -3.652 1.00 98.69 94 GLU A CA 1
ATOM 711 C C . GLU A 1 94 ? -9.942 -3.199 -4.967 1.00 98.69 94 GLU A C 1
ATOM 713 O O . GLU A 1 94 ? -9.409 -3.773 -5.919 1.00 98.69 94 GLU A O 1
ATOM 718 N N . GLU A 1 95 ? -10.223 -1.897 -5.019 1.00 98.44 95 GLU A N 1
ATOM 719 C CA . GLU A 1 95 ? -9.843 -1.047 -6.146 1.00 98.44 95 GLU A CA 1
ATOM 720 C C . GLU A 1 95 ? -8.323 -1.022 -6.334 1.00 98.44 95 GLU A C 1
ATOM 722 O O . GLU A 1 95 ? -7.843 -1.259 -7.445 1.00 98.44 95 GLU A O 1
ATOM 727 N N . SER A 1 96 ? -7.571 -0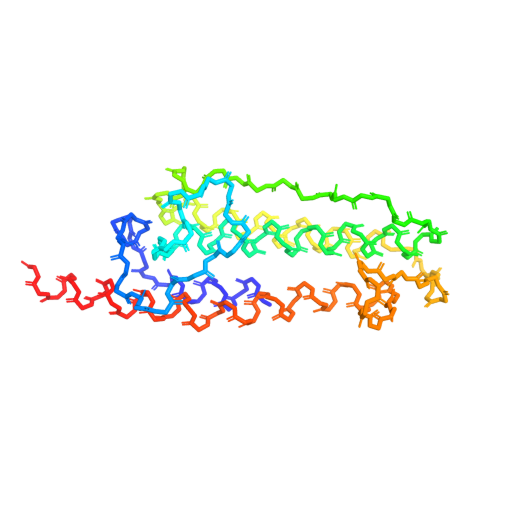.834 -5.244 1.00 98.38 96 SER A N 1
ATOM 728 C CA . SER A 1 96 ? -6.107 -0.883 -5.264 1.00 98.38 96 SER A CA 1
ATOM 729 C C . SER A 1 96 ? -5.595 -2.218 -5.798 1.00 98.38 96 SER A C 1
ATOM 731 O O . SER A 1 96 ? -4.739 -2.256 -6.685 1.00 98.38 96 SER A O 1
ATOM 733 N N . ARG A 1 97 ? -6.167 -3.334 -5.319 1.00 98.69 97 ARG A N 1
ATOM 734 C CA . ARG A 1 97 ? -5.852 -4.683 -5.807 1.00 98.69 97 ARG A CA 1
ATOM 735 C C . ARG A 1 97 ? -6.063 -4.781 -7.315 1.00 98.69 97 ARG A C 1
ATOM 737 O O . ARG A 1 97 ? -5.150 -5.203 -8.024 1.00 98.69 97 ARG A O 1
ATOM 744 N N . ARG A 1 98 ? -7.239 -4.379 -7.808 1.00 98.69 98 ARG A N 1
ATOM 745 C CA . ARG A 1 98 ? -7.579 -4.404 -9.238 1.00 98.69 98 ARG A CA 1
ATOM 746 C C . ARG A 1 98 ? -6.580 -3.589 -10.058 1.00 98.69 98 ARG A C 1
ATOM 748 O O . ARG A 1 98 ? -6.087 -4.085 -11.071 1.00 98.69 98 ARG A O 1
ATOM 755 N N . MET A 1 99 ? -6.267 -2.366 -9.631 1.00 98.44 99 MET A N 1
ATOM 756 C CA . MET A 1 99 ? -5.325 -1.481 -10.326 1.00 98.44 99 MET A CA 1
ATOM 757 C C . MET A 1 99 ? -3.927 -2.094 -10.405 1.00 98.44 99 MET A C 1
ATOM 759 O O . MET A 1 99 ? -3.372 -2.212 -11.494 1.00 98.44 99 MET A O 1
ATOM 763 N N . ARG A 1 100 ? -3.386 -2.556 -9.273 1.00 98.44 100 ARG A N 1
ATOM 764 C CA . ARG A 1 100 ? -2.038 -3.141 -9.189 1.00 98.44 100 ARG A CA 1
ATOM 765 C C . ARG A 1 100 ? -1.905 -4.414 -10.018 1.00 98.44 100 ARG A C 1
ATOM 767 O O . ARG A 1 100 ? -0.905 -4.580 -10.710 1.00 98.44 100 ARG A O 1
ATOM 774 N N . LEU A 1 101 ? -2.913 -5.289 -9.987 1.00 98.62 101 LEU A N 1
ATOM 775 C CA . LEU A 1 101 ? -2.940 -6.487 -10.830 1.00 98.62 101 LEU A CA 1
ATOM 776 C C . LEU A 1 101 ? -3.023 -6.131 -12.317 1.00 98.62 101 LEU A C 1
ATOM 778 O O . LEU A 1 101 ? -2.334 -6.750 -13.118 1.00 98.62 101 LEU A O 1
ATOM 782 N N . SER A 1 102 ? -3.806 -5.113 -12.681 1.00 98.69 102 SER A N 1
ATOM 783 C CA . SER A 1 102 ? -3.905 -4.655 -14.074 1.00 98.69 102 SER A CA 1
ATOM 784 C C . SER A 1 102 ? -2.580 -4.072 -14.571 1.00 98.69 102 SER A C 1
ATOM 786 O O . SER A 1 102 ? -2.148 -4.385 -15.674 1.00 98.69 102 SER A O 1
ATOM 788 N N . MET A 1 103 ? -1.905 -3.261 -13.7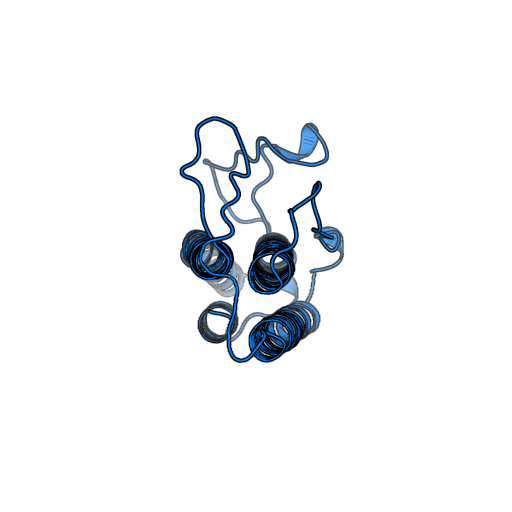50 1.00 98.50 103 MET A N 1
ATOM 789 C CA . MET A 1 103 ? -0.595 -2.691 -14.086 1.00 98.50 103 MET A CA 1
ATOM 790 C C . MET A 1 103 ? 0.484 -3.766 -14.213 1.00 98.50 103 MET A C 1
ATOM 792 O O . MET A 1 103 ? 1.337 -3.648 -15.084 1.00 98.50 103 MET A O 1
ATOM 796 N N . LEU A 1 104 ? 0.433 -4.817 -13.388 1.00 98.12 104 LEU A N 1
ATOM 797 C CA . LEU A 1 104 ? 1.330 -5.967 -13.503 1.00 98.12 104 LEU A CA 1
ATOM 798 C C . LEU A 1 104 ? 1.041 -6.791 -14.767 1.00 98.12 104 LEU A C 1
ATOM 800 O O . LEU A 1 104 ? 1.959 -7.139 -15.497 1.00 98.12 104 LEU A O 1
ATOM 804 N N . ALA A 1 105 ? -0.234 -7.065 -15.055 1.00 98.50 105 ALA A N 1
ATOM 805 C CA . ALA A 1 105 ? -0.648 -7.809 -16.244 1.00 98.50 105 ALA A CA 1
ATOM 806 C C . ALA A 1 105 ? -0.351 -7.063 -17.559 1.00 98.50 105 ALA A C 1
ATOM 808 O O . ALA A 1 105 ? -0.256 -7.689 -18.608 1.00 98.50 105 ALA A O 1
ATOM 809 N N . ALA A 1 106 ? -0.200 -5.737 -17.505 1.00 98.50 106 ALA A N 1
ATOM 810 C CA . ALA A 1 106 ? 0.146 -4.898 -18.648 1.00 98.50 106 ALA A CA 1
ATOM 811 C C . ALA A 1 106 ? 1.655 -4.851 -18.958 1.00 98.50 106 ALA A C 1
ATOM 813 O O . ALA A 1 106 ? 2.064 -4.115 -19.861 1.00 98.50 106 ALA A O 1
ATOM 814 N N . TRP A 1 107 ? 2.497 -5.576 -18.213 1.00 98.50 107 TRP A N 1
ATOM 815 C CA . TRP A 1 107 ? 3.919 -5.671 -18.543 1.00 98.50 107 TRP A CA 1
ATOM 816 C C . TRP A 1 107 ? 4.110 -6.346 -19.910 1.00 98.50 107 TRP A C 1
ATOM 818 O O . TRP A 1 107 ? 3.361 -7.269 -20.241 1.00 98.50 107 TRP A O 1
ATOM 828 N N . PRO A 1 108 ? 5.108 -5.922 -20.711 1.00 98.00 108 PRO A N 1
ATOM 829 C CA . PRO A 1 108 ? 5.482 -6.656 -21.913 1.00 98.00 108 PRO A CA 1
ATOM 830 C C . PRO A 1 108 ? 5.860 -8.100 -21.566 1.00 98.00 108 PRO A C 1
ATOM 832 O O . PRO A 1 108 ? 6.411 -8.347 -20.496 1.00 98.00 108 PRO A O 1
ATOM 835 N N . GLU A 1 109 ? 5.646 -9.034 -22.494 1.00 97.75 109 GLU A N 1
ATOM 836 C CA . GLU A 1 109 ? 6.098 -10.428 -22.340 1.00 97.75 109 GLU A CA 1
ATOM 837 C C . GLU A 1 109 ? 7.613 -10.511 -22.075 1.00 97.75 109 GLU A C 1
ATOM 839 O O . GLU A 1 109 ? 8.075 -11.351 -21.306 1.00 97.75 109 GLU A O 1
ATOM 844 N N . GLN A 1 110 ? 8.374 -9.581 -22.659 1.00 97.81 110 GLN A N 1
ATOM 845 C CA . GLN A 1 110 ? 9.798 -9.376 -22.402 1.00 97.81 110 GLN A CA 1
ATOM 846 C C . GLN A 1 110 ? 10.014 -7.985 -21.778 1.00 97.81 110 GLN A C 1
ATOM 848 O O . GLN A 1 110 ? 10.224 -7.013 -22.507 1.00 97.81 110 GLN A O 1
ATOM 853 N N . PRO A 1 111 ? 9.908 -7.842 -20.444 1.00 98.12 111 PRO A N 1
ATOM 854 C CA . PRO A 1 111 ? 10.081 -6.552 -19.785 1.00 98.12 111 PRO A CA 1
ATOM 855 C C . PRO A 1 111 ? 11.556 -6.118 -19.774 1.00 98.12 111 PRO A C 1
ATOM 857 O O . PRO A 1 111 ? 12.465 -6.936 -19.633 1.00 98.12 111 PRO A O 1
ATOM 860 N N . HIS A 1 112 ? 11.804 -4.810 -19.849 1.00 98.12 112 HIS A N 1
ATOM 861 C CA . HIS A 1 112 ? 13.147 -4.224 -19.776 1.00 98.12 112 HIS A CA 1
ATOM 862 C C . HIS A 1 112 ? 13.687 -4.219 -18.335 1.00 98.12 112 HIS A C 1
ATOM 864 O O . HIS A 1 112 ? 13.651 -3.204 -17.642 1.00 98.12 112 HIS A O 1
ATOM 870 N N . LEU A 1 113 ? 14.191 -5.361 -17.862 1.00 97.81 113 LEU A N 1
ATOM 871 C CA . LEU A 1 113 ? 14.668 -5.516 -16.478 1.00 97.81 113 LEU A CA 1
ATOM 872 C C . LEU A 1 113 ? 16.049 -4.905 -16.200 1.00 97.81 113 LEU A C 1
ATOM 874 O O . LEU A 1 113 ? 16.414 -4.771 -15.033 1.00 97.81 113 LEU A O 1
ATOM 878 N N . GLU A 1 114 ? 16.759 -4.481 -17.245 1.00 97.25 114 GLU A N 1
ATOM 879 C CA . GLU A 1 114 ? 18.016 -3.722 -17.154 1.00 97.25 114 GLU A CA 1
ATOM 880 C C . GLU A 1 114 ? 17.789 -2.205 -17.025 1.00 97.25 114 GLU A C 1
ATOM 882 O O . GLU A 1 114 ? 18.736 -1.428 -16.938 1.00 97.25 114 GLU A O 1
ATOM 887 N N . ASN A 1 115 ? 16.531 -1.754 -17.039 1.00 95.94 115 ASN A N 1
ATOM 888 C CA . ASN A 1 115 ? 16.191 -0.355 -16.825 1.00 95.94 115 ASN A CA 1
ATOM 889 C C . ASN A 1 115 ? 16.094 -0.072 -15.320 1.00 95.94 115 ASN A C 1
ATOM 891 O O . ASN A 1 115 ? 15.121 -0.463 -14.665 1.00 95.94 115 ASN A O 1
ATOM 895 N N . PHE A 1 116 ? 17.114 0.590 -14.779 1.00 95.31 116 PHE A N 1
ATOM 896 C CA . PHE A 1 116 ? 17.227 0.905 -13.359 1.00 95.31 116 PHE A CA 1
ATOM 897 C C . PHE A 1 116 ? 16.920 2.373 -13.075 1.00 95.31 116 PHE A C 1
ATOM 899 O O . PHE A 1 116 ? 17.299 3.274 -13.817 1.00 95.31 116 PHE A O 1
ATOM 906 N N . TYR A 1 117 ? 16.280 2.603 -11.935 1.00 92.12 117 TYR A N 1
ATOM 907 C CA . TYR A 1 117 ? 15.978 3.926 -11.411 1.00 92.12 117 TYR A CA 1
ATOM 908 C C . TYR A 1 117 ? 16.299 3.982 -9.921 1.00 92.12 117 TYR A C 1
ATOM 910 O O . TYR A 1 117 ? 16.059 3.014 -9.195 1.00 92.12 117 TYR A O 1
ATOM 918 N N . SER A 1 118 ? 16.792 5.131 -9.461 1.00 91.69 118 SER A N 1
ATOM 919 C CA . SER A 1 118 ? 16.885 5.435 -8.037 1.00 91.69 118 SER A CA 1
ATOM 920 C C . SER A 1 118 ? 15.959 6.603 -7.679 1.00 91.69 118 SER A C 1
ATOM 922 O O . SER A 1 118 ? 16.042 7.650 -8.321 1.00 91.69 118 SER A O 1
ATOM 924 N N . PRO A 1 119 ? 15.075 6.456 -6.674 1.00 82.75 119 PRO A N 1
ATOM 925 C CA . PRO A 1 119 ? 14.168 7.527 -6.275 1.00 82.75 119 PRO A CA 1
ATOM 926 C C . PRO A 1 119 ? 14.834 8.682 -5.530 1.00 82.75 119 PRO A C 1
ATOM 928 O O . PRO A 1 119 ? 14.245 9.757 -5.459 1.00 82.75 119 PRO A O 1
ATOM 931 N N . PHE A 1 120 ? 16.018 8.466 -4.958 1.00 83.00 120 PHE A N 1
ATOM 932 C CA . PHE A 1 120 ? 16.812 9.480 -4.266 1.00 83.00 120 PHE A CA 1
ATOM 933 C C . PHE A 1 120 ? 18.271 9.017 -4.178 1.00 83.00 120 PHE A C 1
ATOM 935 O O . PHE A 1 120 ? 18.532 7.817 -4.216 1.00 83.00 120 PHE A O 1
ATOM 942 N N . GLU A 1 121 ? 19.201 9.968 -4.068 1.00 80.31 121 GLU A N 1
ATOM 943 C CA . GLU A 1 121 ? 20.648 9.790 -4.293 1.00 80.31 121 GLU A CA 1
ATOM 944 C C . GLU A 1 121 ? 21.265 8.587 -3.551 1.00 80.31 121 GLU A C 1
ATOM 946 O O . GLU A 1 121 ? 22.005 7.813 -4.153 1.00 80.31 121 GLU A O 1
ATOM 951 N N . ASP A 1 122 ? 20.859 8.340 -2.303 1.00 86.12 122 ASP A N 1
ATOM 952 C CA . ASP A 1 122 ? 21.424 7.276 -1.456 1.00 86.12 122 ASP A CA 1
ATOM 953 C C . ASP A 1 122 ? 20.684 5.929 -1.511 1.00 86.12 122 ASP A C 1
ATOM 955 O O . ASP A 1 122 ? 21.026 4.987 -0.788 1.00 86.12 122 ASP A O 1
ATOM 959 N N . ARG A 1 123 ? 19.637 5.794 -2.335 1.00 84.69 123 ARG A N 1
ATOM 960 C CA . ARG A 1 123 ? 18.915 4.520 -2.450 1.00 84.69 123 ARG A CA 1
ATOM 961 C C . ARG A 1 123 ? 19.531 3.650 -3.543 1.00 84.69 123 ARG A C 1
ATOM 963 O O . ARG A 1 123 ? 19.747 4.138 -4.652 1.00 84.69 123 ARG A O 1
ATOM 970 N N . PRO A 1 124 ? 19.730 2.340 -3.298 1.00 90.88 124 PRO A N 1
ATOM 971 C CA . PRO A 1 124 ? 20.094 1.415 -4.360 1.00 90.88 124 PRO A CA 1
ATOM 972 C C . PRO A 1 124 ? 19.098 1.486 -5.518 1.00 90.88 124 PRO A C 1
ATOM 974 O O . PRO A 1 124 ? 17.878 1.467 -5.306 1.00 90.88 124 PRO A O 1
ATOM 977 N N . ALA A 1 125 ? 19.633 1.555 -6.735 1.00 94.38 125 ALA A N 1
ATOM 978 C CA . ALA A 1 125 ? 18.818 1.562 -7.935 1.00 94.38 125 ALA A CA 1
ATOM 979 C C . ALA A 1 125 ? 18.032 0.248 -8.052 1.00 94.38 125 ALA A C 1
ATOM 981 O O . ALA A 1 125 ? 18.505 -0.828 -7.682 1.00 94.38 125 ALA A O 1
ATOM 982 N N . MET A 1 126 ? 16.814 0.336 -8.574 1.00 95.88 126 MET A N 1
ATOM 983 C CA . MET A 1 126 ? 15.915 -0.800 -8.736 1.00 95.88 126 MET A CA 1
ATOM 984 C C . MET A 1 126 ? 15.291 -0.800 -10.124 1.00 95.88 126 MET A C 1
ATOM 986 O O . MET A 1 126 ? 15.004 0.253 -10.691 1.00 95.88 126 MET A O 1
ATOM 990 N N . ASN A 1 127 ? 15.061 -1.997 -10.650 1.00 97.56 127 ASN A N 1
ATOM 991 C CA . ASN A 1 127 ? 14.305 -2.197 -11.877 1.00 97.56 127 ASN A CA 1
ATOM 992 C C . ASN A 1 127 ? 12.801 -2.348 -11.587 1.00 97.56 127 ASN A C 1
ATOM 994 O O . ASN A 1 127 ? 12.344 -2.191 -10.449 1.00 97.56 127 ASN A O 1
ATOM 998 N N . ALA A 1 128 ? 12.024 -2.689 -12.617 1.00 98.06 128 ALA A N 1
ATOM 999 C CA . ALA A 1 128 ? 10.578 -2.891 -12.519 1.00 98.06 128 ALA A CA 1
ATOM 1000 C C . ALA A 1 128 ? 10.166 -3.857 -11.390 1.00 98.06 128 ALA A C 1
ATOM 1002 O O . ALA A 1 128 ? 9.253 -3.558 -10.617 1.00 98.06 128 ALA A O 1
ATOM 1003 N N . VAL A 1 129 ? 10.865 -4.990 -11.242 1.00 98.12 129 VAL A N 1
ATOM 1004 C CA . VAL A 1 129 ? 10.573 -5.991 -10.200 1.00 98.12 129 VAL A CA 1
ATOM 1005 C C . VAL A 1 129 ? 10.815 -5.402 -8.816 1.00 98.12 129 VAL A C 1
ATOM 1007 O O . VAL A 1 129 ? 9.926 -5.443 -7.963 1.00 98.12 129 VAL A O 1
ATOM 1010 N N . GLY A 1 130 ? 11.986 -4.795 -8.607 1.00 97.12 130 GLY A N 1
ATOM 1011 C CA . GLY A 1 130 ? 12.321 -4.157 -7.336 1.00 97.12 130 GLY A CA 1
ATOM 1012 C C . GLY A 1 130 ? 11.334 -3.048 -6.967 1.00 97.12 130 GLY A C 1
ATOM 1013 O O . GLY A 1 130 ? 10.886 -2.975 -5.820 1.00 97.12 130 GLY A O 1
ATOM 1014 N N . ARG A 1 131 ? 10.908 -2.234 -7.942 1.00 96.44 131 ARG A N 1
ATOM 1015 C CA . ARG A 1 131 ? 9.936 -1.160 -7.709 1.00 96.44 131 ARG A CA 1
ATOM 1016 C C . ARG A 1 131 ? 8.568 -1.698 -7.296 1.00 96.44 131 ARG A C 1
ATOM 1018 O O . ARG A 1 131 ? 8.000 -1.182 -6.332 1.00 96.44 131 ARG A O 1
ATOM 1025 N N . PHE A 1 132 ? 8.065 -2.739 -7.964 1.00 97.88 132 PHE A N 1
ATOM 1026 C CA . PHE A 1 132 ? 6.782 -3.357 -7.616 1.00 97.88 132 PHE A CA 1
ATOM 1027 C C . PHE A 1 132 ? 6.829 -3.988 -6.218 1.00 97.88 132 PHE A C 1
ATOM 1029 O O . PHE A 1 132 ? 5.957 -3.731 -5.384 1.00 97.88 132 PHE A O 1
ATOM 1036 N N . LEU A 1 133 ? 7.886 -4.758 -5.929 1.00 97.56 133 LEU A N 1
ATOM 1037 C CA . LEU A 1 133 ? 8.092 -5.388 -4.623 1.00 97.56 133 LEU A CA 1
ATOM 1038 C C . LEU A 1 133 ? 8.259 -4.360 -3.500 1.00 97.56 133 LEU A C 1
ATOM 1040 O O . LEU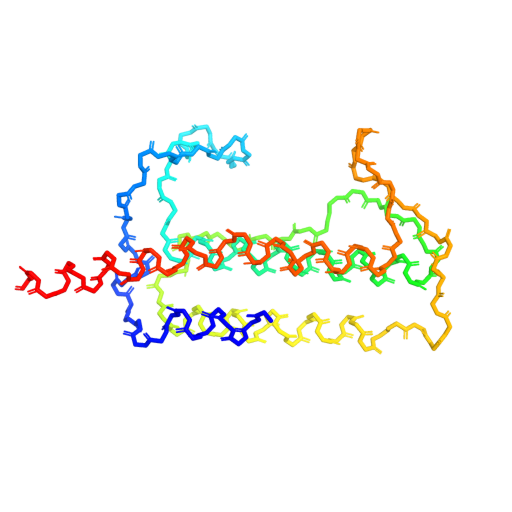 A 1 133 ? 7.737 -4.578 -2.409 1.00 97.56 133 LEU A O 1
ATOM 1044 N N . SER A 1 134 ? 8.900 -3.215 -3.758 1.00 95.38 134 SER A N 1
ATOM 1045 C CA . SER A 1 134 ? 9.010 -2.136 -2.770 1.00 95.38 134 SER A CA 1
ATOM 1046 C C . SER A 1 134 ? 7.643 -1.606 -2.328 1.00 95.38 134 SER A C 1
ATOM 1048 O O . SER A 1 134 ? 7.510 -1.224 -1.168 1.00 95.38 134 SER A O 1
ATOM 1050 N N . GLY A 1 135 ? 6.636 -1.588 -3.208 1.00 96.06 135 GLY A N 1
ATOM 1051 C CA . GLY A 1 135 ? 5.262 -1.253 -2.822 1.00 96.06 135 GLY A CA 1
ATOM 1052 C C . GLY A 1 135 ? 4.664 -2.297 -1.875 1.00 96.06 135 GLY A C 1
ATOM 1053 O O . GLY A 1 135 ? 4.092 -1.954 -0.846 1.00 96.06 135 GLY A O 1
ATOM 1054 N N . LEU A 1 136 ? 4.877 -3.589 -2.159 1.00 97.12 136 LEU A N 1
ATOM 1055 C CA . LEU A 1 136 ? 4.405 -4.680 -1.292 1.00 97.12 136 LEU A CA 1
ATOM 1056 C C . LEU A 1 136 ? 5.084 -4.665 0.084 1.00 97.12 136 LEU A C 1
ATOM 1058 O O . LEU A 1 136 ? 4.438 -4.915 1.103 1.00 97.12 136 LEU A O 1
ATOM 1062 N N . ALA A 1 137 ? 6.387 -4.383 0.113 1.00 96.81 137 ALA A N 1
ATOM 1063 C CA . ALA A 1 137 ? 7.150 -4.248 1.347 1.00 96.81 137 ALA A CA 1
ATOM 1064 C C . ALA A 1 137 ? 6.620 -3.079 2.192 1.00 96.81 137 ALA A C 1
ATOM 1066 O O . ALA A 1 137 ? 6.433 -3.230 3.396 1.00 96.81 137 ALA A O 1
ATOM 1067 N N . HIS A 1 138 ? 6.285 -1.960 1.546 1.00 95.88 138 HIS A N 1
ATOM 1068 C CA . HIS A 1 138 ? 5.669 -0.807 2.198 1.00 95.88 138 HIS A CA 1
ATOM 1069 C C . HIS A 1 138 ? 4.258 -1.109 2.738 1.00 95.88 138 HIS A C 1
ATOM 1071 O O . HIS A 1 138 ? 3.937 -0.755 3.866 1.00 95.88 138 HIS A O 1
ATOM 1077 N N . ASP A 1 139 ? 3.410 -1.838 2.001 1.00 95.88 139 ASP A N 1
ATOM 1078 C CA . ASP A 1 139 ? 2.137 -2.330 2.561 1.00 95.88 139 ASP A CA 1
ATOM 1079 C C . ASP A 1 139 ? 2.371 -3.168 3.830 1.00 95.88 139 ASP A C 1
ATOM 1081 O O . ASP A 1 139 ? 1.603 -3.101 4.789 1.00 95.88 139 ASP A O 1
ATOM 1085 N N . THR A 1 140 ? 3.426 -3.987 3.821 1.00 96.62 140 THR A N 1
ATOM 1086 C CA . THR A 1 140 ? 3.751 -4.897 4.925 1.00 96.62 140 THR A CA 1
ATOM 1087 C C . THR A 1 140 ? 4.194 -4.134 6.170 1.00 96.62 140 THR A C 1
ATOM 1089 O O . THR A 1 140 ? 3.763 -4.497 7.265 1.00 96.62 140 THR A O 1
ATOM 1092 N N . SER A 1 141 ? 4.981 -3.060 6.030 1.00 95.69 141 SER A N 1
ATOM 1093 C CA . SER A 1 141 ? 5.418 -2.247 7.176 1.00 95.69 141 SER A CA 1
ATOM 1094 C C . SER A 1 141 ? 4.256 -1.570 7.909 1.00 95.69 141 SER A C 1
ATOM 1096 O O . SER A 1 141 ? 4.347 -1.356 9.113 1.00 95.69 141 SER A O 1
ATOM 1098 N N . HIS A 1 142 ? 3.137 -1.309 7.225 1.00 96.81 142 HIS A N 1
ATOM 1099 C CA . HIS A 1 142 ? 1.931 -0.733 7.833 1.00 96.81 142 HIS A CA 1
ATOM 1100 C C . HIS A 1 142 ? 0.907 -1.767 8.320 1.00 96.81 142 HIS A C 1
ATOM 1102 O O . HIS A 1 142 ? -0.048 -1.412 9.013 1.00 96.81 142 HIS A O 1
ATOM 1108 N N . LEU A 1 143 ? 1.076 -3.054 8.009 1.00 97.19 143 LEU A N 1
ATOM 1109 C CA . LEU A 1 143 ? 0.092 -4.073 8.381 1.00 97.19 143 LEU A CA 1
ATOM 1110 C C . LEU A 1 143 ? -0.048 -4.211 9.904 1.00 97.19 143 LEU A C 1
ATOM 1112 O O . LEU A 1 143 ? -1.153 -4.389 10.418 1.00 97.19 143 LEU A O 1
ATOM 1116 N N . GLU A 1 144 ? 1.063 -4.098 10.632 1.00 96.00 144 GLU A N 1
ATOM 1117 C CA . GLU A 1 144 ? 1.044 -4.144 12.093 1.00 96.00 144 GLU A CA 1
ATOM 1118 C C . GLU A 1 144 ? 0.376 -2.903 12.698 1.00 96.00 144 GLU A C 1
ATOM 1120 O O . GLU A 1 144 ? -0.369 -3.020 13.669 1.00 96.00 144 GLU A O 1
ATOM 1125 N N . GLN A 1 145 ? 0.548 -1.732 12.080 1.00 96.44 145 GLN A N 1
ATOM 1126 C CA . GLN A 1 145 ? -0.157 -0.512 12.475 1.00 96.44 145 GLN A CA 1
ATOM 1127 C C . GLN A 1 145 ? -1.677 -0.701 12.355 1.00 96.44 145 GLN A C 1
ATOM 1129 O O . GLN A 1 145 ? -2.401 -0.470 13.322 1.00 96.44 145 GLN A O 1
ATOM 1134 N N . MET A 1 146 ? -2.167 -1.233 11.227 1.00 97.88 146 MET A N 1
ATOM 1135 C CA . MET A 1 146 ? -3.598 -1.526 11.042 1.00 97.88 146 MET A CA 1
ATOM 1136 C C . MET A 1 146 ? -4.141 -2.469 12.127 1.00 97.88 146 MET A C 1
ATOM 1138 O O . MET A 1 146 ? -5.213 -2.235 12.688 1.00 97.88 146 MET A O 1
ATOM 1142 N N . ARG A 1 147 ? -3.392 -3.532 12.452 1.00 98.12 147 ARG A N 1
ATOM 1143 C CA . ARG A 1 147 ? -3.778 -4.506 13.485 1.00 98.12 147 ARG A CA 1
ATOM 1144 C C . ARG A 1 147 ? -3.834 -3.875 14.872 1.00 98.12 147 ARG A C 1
ATOM 1146 O O . ARG A 1 147 ? -4.807 -4.098 15.592 1.00 98.12 147 ARG A O 1
ATOM 1153 N N . LYS A 1 148 ? -2.832 -3.069 15.237 1.00 97.44 148 LYS A N 1
ATOM 1154 C CA . LYS A 1 148 ? -2.787 -2.346 16.517 1.00 97.44 148 LYS A CA 1
ATOM 1155 C C . LYS A 1 148 ? -3.980 -1.407 16.674 1.00 97.44 148 LYS A C 1
ATOM 1157 O O . LYS A 1 148 ? -4.648 -1.459 17.707 1.00 97.44 148 LYS A O 1
ATOM 1162 N N . ILE A 1 149 ? -4.300 -0.627 15.639 1.00 97.81 149 ILE A N 1
ATOM 1163 C CA . ILE A 1 149 ? -5.467 0.268 15.642 1.00 97.81 149 ILE A CA 1
ATOM 1164 C C . ILE A 1 149 ? -6.751 -0.535 15.873 1.00 97.81 149 ILE A C 1
ATOM 1166 O O . ILE A 1 149 ? -7.548 -0.191 16.742 1.00 97.81 149 ILE A O 1
ATOM 1170 N N . MET A 1 150 ? -6.923 -1.661 15.177 1.00 98.06 150 MET A N 1
ATOM 1171 C CA . MET A 1 150 ? -8.097 -2.522 15.347 1.00 98.06 150 MET A CA 1
ATOM 1172 C C . MET A 1 150 ? -8.202 -3.158 16.739 1.00 98.06 150 MET A C 1
ATOM 1174 O O . MET A 1 150 ? -9.310 -3.321 17.255 1.00 98.06 150 MET A O 1
ATOM 1178 N N . VAL A 1 151 ? -7.081 -3.503 17.379 1.00 97.88 151 VAL A N 1
ATOM 1179 C CA . VAL A 1 151 ? -7.075 -3.961 18.779 1.00 97.88 151 VAL A CA 1
ATOM 1180 C C . VAL A 1 151 ? -7.572 -2.854 19.707 1.00 97.88 151 VAL A C 1
ATOM 1182 O O . VAL A 1 151 ? -8.429 -3.112 20.554 1.00 97.88 151 VAL A O 1
ATOM 1185 N N . GLN A 1 152 ? -7.070 -1.628 19.542 1.00 97.94 152 GLN A N 1
ATOM 1186 C CA . GLN A 1 152 ? -7.499 -0.483 20.346 1.00 97.94 152 GLN A CA 1
ATOM 1187 C C . GLN A 1 152 ? -8.981 -0.147 20.119 1.00 97.94 152 GLN A C 1
ATOM 1189 O O . GLN A 1 152 ? -9.730 -0.009 21.087 1.00 97.94 152 GLN A O 1
ATOM 1194 N N . ALA A 1 153 ? -9.435 -0.120 18.864 1.00 96.88 153 ALA A N 1
ATOM 1195 C CA . ALA A 1 153 ? -10.827 0.145 18.513 1.00 96.88 153 ALA A CA 1
ATOM 1196 C C . ALA A 1 153 ? -11.780 -0.883 19.151 1.00 96.88 153 ALA A C 1
ATOM 1198 O O . ALA A 1 153 ? -12.758 -0.520 19.802 1.00 96.88 153 ALA A O 1
ATOM 1199 N N . ARG A 1 154 ? -11.448 -2.180 19.075 1.00 96.62 154 ARG A N 1
ATOM 1200 C CA . ARG A 1 154 ? -12.236 -3.247 19.720 1.00 96.62 154 ARG A CA 1
ATOM 1201 C C . ARG A 1 154 ? -12.299 -3.088 21.239 1.00 96.62 154 ARG A C 1
ATOM 1203 O O . ARG A 1 154 ? -13.379 -3.232 21.805 1.00 96.62 154 ARG A O 1
ATOM 1210 N N . ARG A 1 155 ? -11.177 -2.758 21.890 1.00 96.69 155 ARG A N 1
ATOM 1211 C CA . ARG A 1 155 ? -11.139 -2.491 23.339 1.00 96.69 155 ARG A CA 1
ATOM 1212 C C . ARG A 1 155 ? -12.037 -1.318 23.717 1.00 96.69 155 ARG A C 1
ATOM 1214 O O . ARG A 1 155 ? -12.795 -1.439 24.672 1.00 96.69 155 ARG A O 1
ATOM 1221 N N . ARG A 1 156 ? -11.996 -0.227 22.945 1.00 94.81 156 ARG A N 1
ATOM 1222 C CA . ARG A 1 156 ? -12.864 0.940 23.150 1.00 94.81 156 ARG A CA 1
ATOM 1223 C C . ARG A 1 156 ? -14.342 0.557 23.098 1.00 94.81 156 ARG A C 1
ATOM 1225 O O . ARG A 1 156 ? -15.095 0.991 23.958 1.00 94.81 156 ARG A O 1
ATOM 1232 N N . ARG A 1 157 ? -14.748 -0.280 22.138 1.00 92.69 157 ARG A N 1
ATOM 1233 C CA . ARG A 1 157 ? -16.141 -0.748 22.032 1.00 92.69 157 ARG A CA 1
ATOM 1234 C C . ARG A 1 157 ? -16.570 -1.627 23.196 1.00 92.69 157 ARG A C 1
ATOM 1236 O O . ARG A 1 157 ? -17.690 -1.505 23.651 1.00 92.69 157 ARG A O 1
ATOM 1243 N N . SER A 1 158 ? -15.699 -2.518 23.663 1.00 91.88 158 SER A N 1
ATOM 1244 C CA . SER A 1 158 ? -16.002 -3.382 24.811 1.00 91.88 158 SER A CA 1
ATOM 1245 C C . SER A 1 158 ? -16.080 -2.634 26.143 1.00 91.88 158 SER A C 1
ATOM 1247 O O . SER A 1 158 ? -16.599 -3.188 27.106 1.00 91.88 158 SER A O 1
ATOM 1249 N N . ALA A 1 159 ? -15.530 -1.421 26.209 1.00 88.12 159 ALA A N 1
ATOM 1250 C CA . ALA A 1 159 ? -15.549 -0.569 27.392 1.00 88.12 159 ALA A CA 1
ATOM 1251 C C . ALA A 1 159 ? -16.681 0.478 27.383 1.00 88.12 159 ALA A C 1
ATOM 1253 O O . ALA A 1 159 ? -16.829 1.190 28.375 1.00 88.12 159 ALA A O 1
ATOM 1254 N N . ALA A 1 160 ? -17.427 0.592 26.278 1.00 72.50 160 ALA A N 1
ATOM 1255 C CA . ALA A 1 160 ? -18.582 1.477 26.115 1.00 72.50 160 ALA A CA 1
ATOM 1256 C C . ALA A 1 160 ? -19.886 0.721 26.398 1.00 72.50 160 ALA A C 1
ATOM 1258 O O . ALA A 1 160 ? -20.800 1.353 26.970 1.00 72.50 160 ALA A O 1
#

Foldseek 3Di:
DLVLLLVLCPPPFLQLQVDFDDDQPQADPPDPDPVCRNGRHGLLRLLQVLLQLLLQLLQVLLCLQQVHDDDDGPGDGDPSVVSRGPVSSNVSSVVSVVSSVVSVVNRPPRGNQVRWDDPDDPDPTGGSVRSNVVSVVSNVVCSVVSNSSVVRSVVVVVVD

Nearest PDB structures (foldseek):
  6iz2-assembly1_A  TM=5.649E-01  e=5.453E-01  Deinococcus radiodurans R1 = ATCC 13939 = DSM 20539
  2p1a-assembly1_B  TM=4.674E-01  e=4.191E-01  Bacillus cereus ATCC 10987
  3nce-assembly1_A  TM=1.896E-01  e=7.984E+00  Homo sapiens